Protein AF-A0AAD5RDS6-F1 (afdb_monomer)

Nearest PDB structures (foldseek):
  3h4g-assembly1_A  TM=9.383E-01  e=1.681E-05  Sus scrofa
  4hbk-assembly1_A  TM=9.635E-01  e=1.158E-04  Schistosoma japonicum
  1eko-assembly1_A  TM=9.275E-01  e=8.063E-05  Sus scrofa
  1ye4-assembly1_A  TM=9.048E-01  e=1.217E-03  Yamadazyma tenuis
  1k8c-assembly3_A  TM=8.621E-01  e=9.558E-04  Yamadazyma tenuis

InterP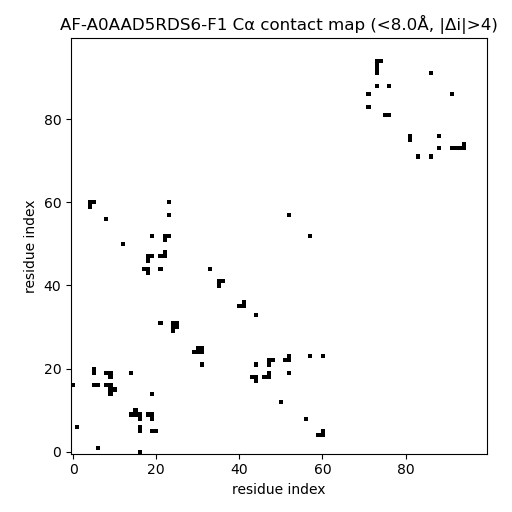ro domains:
  IPR020471 Aldo-keto reductase [PTHR43827] (2-67)
  IPR023210 NADP-dependent oxidoreductase domain [PF00248] (6-64)
  IPR036812 NAD(P)-dependent oxidoreductase domain superfamily [G3DSA:3.20.20.100] (1-87)
  IPR036812 NAD(P)-dependent oxidoreductase domain superfamily [SSF51430] (3-85)

Structure (mmCIF, N/CA/C/O backbone):
data_AF-A0AAD5RDS6-F1
#
_entry.id   AF-A0AAD5RDS6-F1
#
loop_
_atom_site.group_PDB
_atom_site.id
_atom_site.type_symbol
_atom_site.label_atom_id
_atom_site.label_alt_id
_atom_site.label_comp_id
_atom_site.label_asym_id
_atom_site.label_entity_id
_atom_site.label_seq_id
_atom_site.pdbx_PDB_ins_code
_atom_site.Cartn_x
_atom_site.Cartn_y
_atom_site.Cartn_z
_atom_site.occupancy
_atom_site.B_iso_or_equiv
_atom_site.auth_seq_id
_atom_site.auth_comp_id
_atom_site.auth_asym_id
_atom_site.auth_atom_id
_atom_site.pdbx_PDB_model_num
ATOM 1 N N . MET A 1 1 ? -0.279 10.786 0.660 1.00 55.66 1 MET A N 1
ATOM 2 C CA . MET A 1 1 ? -1.221 9.833 0.029 1.00 55.66 1 MET A CA 1
ATOM 3 C C . MET A 1 1 ? -2.543 10.537 -0.231 1.00 55.66 1 MET A C 1
ATOM 5 O O . MET A 1 1 ? -3.196 10.972 0.713 1.00 55.66 1 MET A O 1
ATOM 9 N N . THR A 1 2 ? -2.878 10.744 -1.502 1.00 75.06 2 THR A N 1
ATOM 10 C CA . THR A 1 2 ? -4.001 11.584 -1.958 1.00 75.06 2 THR A CA 1
ATOM 11 C C . THR A 1 2 ? -5.215 10.791 -2.437 1.00 75.06 2 THR A C 1
ATOM 13 O O . THR A 1 2 ? -6.251 11.409 -2.642 1.00 75.06 2 THR A O 1
ATOM 16 N N . GLU A 1 3 ? -5.127 9.461 -2.542 1.00 90.12 3 GLU A N 1
ATOM 17 C CA . GLU A 1 3 ? -6.227 8.622 -3.036 1.00 90.12 3 GLU A CA 1
ATOM 18 C C . GLU A 1 3 ? -7.473 8.702 -2.128 1.00 90.12 3 GLU A C 1
ATOM 20 O O . GLU A 1 3 ? -7.411 8.273 -0.966 1.00 90.12 3 GLU A O 1
ATOM 25 N N . PRO A 1 4 ? -8.609 9.247 -2.618 1.00 94.06 4 PRO A N 1
ATOM 26 C CA . PRO A 1 4 ? -9.797 9.489 -1.795 1.00 94.06 4 PRO A CA 1
ATOM 27 C C . PRO A 1 4 ? -10.368 8.218 -1.168 1.00 94.06 4 PRO A C 1
ATOM 29 O O . PRO A 1 4 ? -10.812 8.234 -0.020 1.00 94.06 4 PRO A O 1
ATOM 32 N N . ILE A 1 5 ? -10.314 7.105 -1.901 1.00 95.31 5 ILE A N 1
ATOM 33 C CA . ILE A 1 5 ? -10.870 5.823 -1.465 1.00 95.31 5 ILE A CA 1
ATOM 34 C C . ILE A 1 5 ? -10.119 5.255 -0.258 1.00 95.31 5 ILE A C 1
ATOM 36 O O . ILE A 1 5 ? -10.734 4.818 0.711 1.00 95.31 5 ILE A O 1
ATOM 40 N N . VAL A 1 6 ? -8.789 5.392 -0.248 1.00 96.62 6 VAL A N 1
ATOM 41 C CA . VAL A 1 6 ? -7.937 4.978 0.873 1.00 96.62 6 VAL A CA 1
ATOM 42 C C . VAL A 1 6 ? -8.262 5.809 2.113 1.00 96.62 6 VAL A C 1
ATOM 44 O O . VAL A 1 6 ? -8.399 5.259 3.202 1.00 96.62 6 VAL A O 1
ATOM 47 N N . LYS A 1 7 ? -8.444 7.129 1.960 1.00 96.38 7 LYS A N 1
ATOM 48 C CA . LYS A 1 7 ? -8.812 8.022 3.073 1.00 96.38 7 LYS A CA 1
ATOM 49 C C . LYS A 1 7 ? -10.197 7.708 3.640 1.00 96.38 7 LYS A C 1
ATOM 51 O O . LYS A 1 7 ? -10.359 7.695 4.856 1.00 96.38 7 LYS A O 1
ATOM 56 N N . LYS A 1 8 ? -11.179 7.443 2.772 1.00 97.12 8 LYS A N 1
ATOM 57 C CA . LYS A 1 8 ? -12.547 7.061 3.160 1.00 97.12 8 LYS A CA 1
ATOM 58 C C . LYS A 1 8 ? -12.538 5.783 4.004 1.00 97.12 8 LYS A C 1
ATOM 60 O O . LYS A 1 8 ? -13.138 5.757 5.074 1.00 97.12 8 LYS A O 1
ATOM 65 N N . ILE A 1 9 ? -11.831 4.750 3.546 1.00 97.81 9 ILE A N 1
ATOM 66 C CA . ILE A 1 9 ? -11.710 3.473 4.265 1.00 97.81 9 ILE A CA 1
ATOM 67 C C . ILE A 1 9 ? -10.956 3.668 5.586 1.00 97.81 9 ILE A C 1
ATOM 69 O O . ILE A 1 9 ? -11.419 3.204 6.625 1.00 97.81 9 ILE A O 1
ATOM 73 N N . ALA A 1 10 ? -9.846 4.410 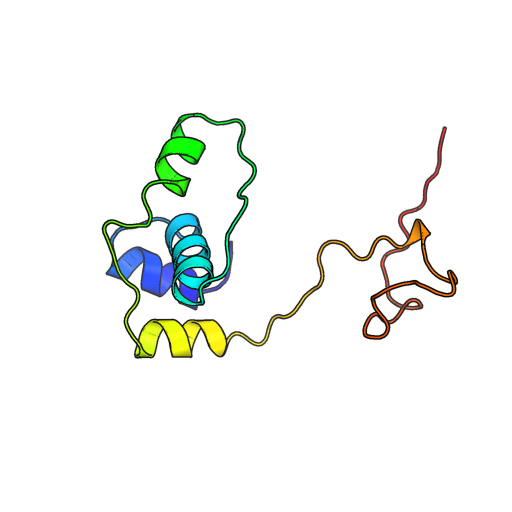5.571 1.00 97.69 10 ALA A N 1
ATOM 74 C CA . ALA A 1 10 ? -9.066 4.713 6.769 1.00 97.69 10 ALA A CA 1
ATOM 75 C C . ALA A 1 10 ? -9.926 5.378 7.859 1.00 97.69 10 ALA A C 1
ATOM 77 O O . ALA A 1 10 ? -9.930 4.931 9.003 1.00 97.69 10 ALA A O 1
ATOM 78 N N . ALA A 1 11 ? -10.727 6.383 7.486 1.00 97.50 11 ALA A N 1
ATOM 79 C CA . ALA A 1 11 ? -11.645 7.055 8.402 1.00 97.50 11 ALA A CA 1
ATOM 80 C C . ALA A 1 11 ? -12.735 6.114 8.944 1.00 97.50 11 ALA A C 1
ATOM 82 O O . ALA A 1 11 ? -13.010 6.131 10.141 1.00 97.50 11 ALA A O 1
ATOM 83 N N . LYS A 1 12 ? -13.323 5.263 8.089 1.00 97.62 12 LYS A N 1
ATOM 84 C CA . LYS A 1 12 ? -14.360 4.294 8.485 1.00 97.62 12 LYS A CA 1
ATOM 85 C C . LYS A 1 12 ? -13.863 3.306 9.546 1.00 97.62 12 LYS A C 1
ATOM 87 O O . LYS A 1 12 ? -14.608 2.979 10.464 1.00 97.62 12 LYS A O 1
ATOM 92 N N . HIS A 1 13 ? -12.622 2.843 9.417 1.00 97.25 13 HIS A N 1
ATOM 93 C CA . HIS A 1 13 ? -12.007 1.876 10.333 1.00 97.25 13 HIS A CA 1
ATOM 94 C C . HIS A 1 13 ? -11.214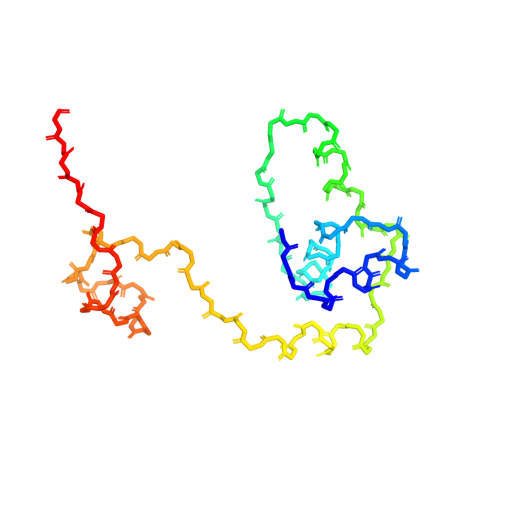 2.527 11.479 1.00 97.25 13 HIS A C 1
ATOM 96 O O . HIS A 1 13 ? -10.731 1.811 12.345 1.00 97.25 13 HIS A O 1
ATOM 102 N N . GLN A 1 14 ? -11.096 3.862 11.509 1.00 97.31 14 GLN A N 1
ATOM 103 C CA . GLN A 1 14 ? -10.289 4.618 12.484 1.00 97.31 14 GLN A CA 1
ATOM 104 C C . GLN A 1 14 ? -8.808 4.196 12.509 1.00 97.31 14 GLN A C 1
ATOM 106 O O . GLN A 1 14 ? -8.176 4.096 13.557 1.00 97.31 14 GLN A O 1
ATOM 111 N N . ILE A 1 15 ? -8.251 3.970 11.322 1.00 97.12 15 ILE A N 1
ATOM 112 C CA . ILE A 1 15 ? -6.861 3.556 11.087 1.00 97.12 15 ILE A CA 1
ATOM 113 C C . ILE A 1 15 ? -6.173 4.537 10.136 1.00 97.12 15 ILE A C 1
ATOM 115 O O . ILE A 1 15 ? -6.804 5.431 9.567 1.00 97.12 15 ILE A O 1
ATOM 119 N N . THR A 1 16 ? -4.869 4.380 9.920 1.00 97.56 16 THR A N 1
ATOM 120 C CA . THR A 1 16 ? -4.131 5.228 8.981 1.00 97.56 16 THR A CA 1
ATOM 121 C C . THR A 1 16 ? -4.258 4.738 7.532 1.00 97.56 16 THR A C 1
ATOM 123 O O . THR A 1 16 ? -4.453 3.547 7.272 1.00 97.56 16 THR A O 1
ATOM 126 N N . PRO A 1 17 ? -4.080 5.628 6.535 1.00 97.25 17 PRO A N 1
ATOM 127 C CA . PRO A 1 17 ? -3.993 5.225 5.130 1.00 97.25 17 PRO A CA 1
ATOM 128 C C . PRO A 1 17 ? -2.900 4.184 4.843 1.00 97.25 17 PRO A C 1
ATOM 130 O O . PRO A 1 17 ? -3.066 3.357 3.949 1.00 97.25 17 PRO A O 1
ATOM 133 N N . ALA A 1 18 ? -1.792 4.208 5.594 1.00 96.69 18 ALA A N 1
ATOM 134 C CA . ALA A 1 18 ? -0.718 3.229 5.443 1.00 96.69 18 ALA A CA 1
ATOM 135 C C . ALA A 1 18 ? -1.190 1.830 5.862 1.00 96.69 18 ALA A C 1
ATOM 137 O O . ALA A 1 18 ? -0.988 0.871 5.117 1.00 96.69 18 ALA A O 1
ATOM 138 N N . GLN A 1 19 ? -1.900 1.729 6.990 1.00 98.06 19 GLN A N 1
ATOM 139 C CA . GLN A 1 19 ? -2.485 0.471 7.452 1.00 98.06 19 GLN A CA 1
ATOM 140 C C . GLN A 1 19 ? -3.482 -0.100 6.437 1.00 98.06 19 GLN A C 1
ATOM 142 O O . GLN A 1 19 ? -3.432 -1.297 6.163 1.00 98.06 19 GLN A O 1
ATOM 147 N N . VAL A 1 20 ? -4.330 0.734 5.818 1.00 98.12 20 VAL A N 1
ATOM 148 C CA . VAL A 1 20 ? -5.260 0.293 4.756 1.00 98.12 20 VAL A CA 1
ATOM 149 C C . VAL A 1 20 ? -4.511 -0.369 3.598 1.00 98.12 20 VAL A C 1
ATOM 151 O O . VAL A 1 20 ? -4.863 -1.472 3.187 1.00 98.12 20 VAL A O 1
ATOM 154 N N . LEU A 1 21 ? -3.460 0.275 3.085 1.00 96.94 21 LEU A N 1
ATOM 155 C CA . LEU A 1 21 ? -2.708 -0.230 1.932 1.00 96.94 21 LEU A CA 1
ATOM 156 C C . LEU A 1 21 ? -1.912 -1.498 2.259 1.00 96.94 21 LEU A C 1
ATOM 158 O O . LEU A 1 21 ? -1.892 -2.437 1.467 1.00 96.94 21 LEU A O 1
ATOM 162 N N . LEU A 1 22 ? -1.295 -1.560 3.439 1.00 98.12 22 LEU A N 1
ATOM 163 C CA . LEU A 1 22 ? -0.600 -2.765 3.896 1.00 98.12 22 LEU A CA 1
ATOM 164 C C . LEU A 1 22 ? -1.575 -3.925 4.120 1.00 98.12 22 LEU A C 1
ATOM 166 O O . LEU A 1 22 ? -1.282 -5.074 3.774 1.00 98.12 22 LEU A O 1
ATOM 170 N N . ARG A 1 23 ? -2.767 -3.638 4.652 1.00 98.38 23 ARG A N 1
ATOM 171 C CA . ARG A 1 23 ? -3.801 -4.653 4.839 1.00 98.38 23 ARG A CA 1
ATOM 172 C C . ARG A 1 23 ? -4.359 -5.164 3.514 1.00 98.38 23 ARG A C 1
ATOM 174 O O . ARG A 1 23 ? -4.585 -6.363 3.389 1.00 98.38 23 ARG A O 1
ATOM 181 N N . HIS A 1 24 ? -4.524 -4.289 2.526 1.00 97.94 24 HIS A N 1
ATOM 182 C CA . HIS A 1 24 ? -4.944 -4.659 1.171 1.00 97.94 24 HIS A CA 1
ATOM 183 C C . HIS A 1 24 ? -3.979 -5.663 0.527 1.00 97.94 24 HIS A C 1
ATOM 185 O O . HIS A 1 24 ? -4.417 -6.730 0.100 1.00 97.94 24 HIS A O 1
ATOM 191 N N . LEU A 1 25 ? -2.668 -5.394 0.566 1.00 97.94 25 LEU A N 1
ATOM 192 C CA . LEU A 1 25 ? -1.650 -6.325 0.057 1.00 97.94 25 LEU A CA 1
ATOM 193 C C . LEU A 1 25 ? -1.686 -7.672 0.790 1.00 97.94 25 LEU A C 1
ATOM 195 O O . LEU A 1 25 ? -1.768 -8.727 0.162 1.00 97.94 25 LEU A O 1
ATOM 199 N N . THR A 1 26 ? -1.688 -7.646 2.123 1.00 98.19 26 THR A N 1
ATOM 200 C CA . THR A 1 26 ? -1.644 -8.882 2.921 1.00 98.19 26 THR A CA 1
ATOM 201 C C . THR A 1 26 ? -2.921 -9.716 2.806 1.00 98.19 26 THR A C 1
ATOM 203 O O . THR A 1 26 ? -2.843 -10.942 2.847 1.00 98.19 26 THR A O 1
ATOM 206 N N . GLN A 1 27 ? -4.092 -9.102 2.601 1.00 98.44 27 GLN A N 1
ATOM 207 C CA . GLN A 1 27 ? -5.337 -9.830 2.316 1.00 98.44 27 GLN A CA 1
ATOM 208 C C . GLN A 1 27 ? -5.361 -10.477 0.928 1.00 98.44 27 GLN A C 1
ATOM 210 O O . GLN A 1 27 ? -6.023 -11.499 0.768 1.00 98.44 27 GLN A O 1
ATOM 215 N N . HIS A 1 28 ? -4.614 -9.934 -0.037 1.00 97.94 28 HIS A N 1
ATOM 216 C CA . HIS A 1 28 ? -4.339 -10.585 -1.325 1.00 97.94 28 HIS A CA 1
ATOM 217 C C . HIS A 1 28 ? -3.275 -11.694 -1.22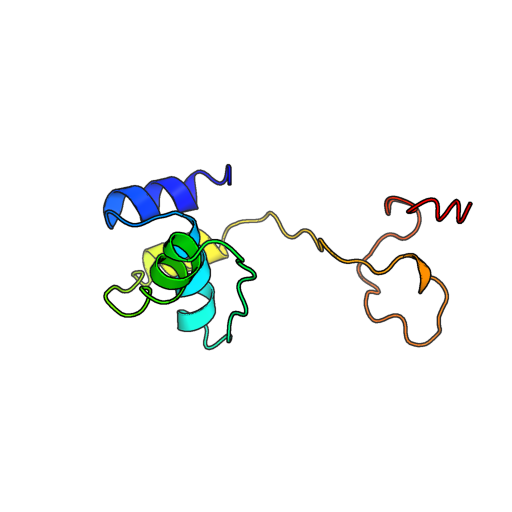5 1.00 97.94 28 HIS A C 1
ATOM 219 O O . HIS A 1 28 ? -2.909 -12.292 -2.232 1.00 97.94 28 HIS A O 1
ATOM 225 N N . GLY A 1 29 ? -2.754 -11.980 -0.026 1.00 97.75 29 GLY A N 1
ATOM 226 C CA . GLY A 1 29 ? -1.674 -12.950 0.178 1.00 97.75 29 GLY A CA 1
ATOM 227 C C . GLY A 1 29 ? -0.293 -12.430 -0.232 1.00 97.75 29 GLY A C 1
ATOM 228 O O . GLY A 1 29 ? 0.657 -13.206 -0.310 1.00 97.75 29 GLY A O 1
ATOM 229 N N . ILE A 1 30 ? -0.159 -11.123 -0.480 1.00 98.00 30 ILE A N 1
ATOM 230 C CA . ILE A 1 30 ? 1.099 -10.485 -0.871 1.00 98.00 30 ILE A CA 1
ATOM 231 C C . ILE A 1 30 ? 1.826 -10.014 0.389 1.00 98.00 30 ILE A C 1
ATOM 233 O O . ILE A 1 30 ? 1.304 -9.214 1.170 1.00 98.00 30 ILE A O 1
ATOM 237 N N . SER A 1 31 ? 3.061 -10.482 0.578 1.00 96.25 31 SER A N 1
ATOM 238 C CA . SER A 1 31 ? 3.922 -9.992 1.655 1.00 96.25 31 SER A CA 1
ATOM 239 C C . SER A 1 31 ? 4.390 -8.565 1.356 1.00 96.25 31 SER A C 1
ATOM 241 O O . SER A 1 31 ? 4.927 -8.293 0.281 1.00 96.25 31 SER A O 1
ATOM 243 N N . ALA A 1 32 ? 4.186 -7.648 2.303 1.00 95.75 32 ALA A N 1
ATOM 244 C CA . ALA A 1 32 ? 4.575 -6.247 2.178 1.00 95.75 32 ALA A CA 1
ATOM 245 C C . ALA A 1 32 ? 5.829 -5.948 3.015 1.00 95.75 32 ALA A C 1
ATOM 247 O O . ALA A 1 32 ? 5.931 -6.375 4.163 1.00 95.75 32 ALA A O 1
ATOM 248 N N . ILE A 1 33 ? 6.754 -5.160 2.459 1.00 95.56 33 ILE A N 1
ATOM 249 C CA . ILE A 1 33 ? 8.019 -4.759 3.103 1.00 95.56 33 ILE A CA 1
ATOM 250 C C . ILE A 1 33 ? 8.106 -3.228 3.267 1.00 95.56 33 ILE A C 1
ATOM 252 O O . ILE A 1 33 ? 8.880 -2.565 2.572 1.00 95.56 33 ILE A O 1
ATOM 256 N N . PRO A 1 34 ? 7.287 -2.612 4.143 1.00 95.12 34 PRO A N 1
ATOM 257 C CA . PRO A 1 34 ? 7.307 -1.166 4.326 1.00 95.12 34 PRO A CA 1
ATOM 258 C C . PRO A 1 34 ? 8.622 -0.701 4.960 1.00 95.12 34 PRO A C 1
ATOM 260 O O . PRO A 1 34 ? 8.973 -1.097 6.071 1.00 95.12 34 PRO A O 1
ATOM 263 N N . LYS A 1 35 ? 9.332 0.207 4.286 1.00 94.38 35 LYS A N 1
ATOM 264 C CA . LYS A 1 35 ? 10.507 0.876 4.856 1.00 94.38 35 LYS A CA 1
ATOM 265 C C . LYS A 1 35 ? 10.072 1.940 5.870 1.00 94.38 35 LYS A C 1
ATOM 267 O O . LYS A 1 35 ? 9.331 2.855 5.520 1.00 94.38 35 LYS A O 1
ATOM 272 N N . SER A 1 36 ? 10.624 1.898 7.081 1.00 96.12 36 SER A N 1
ATOM 273 C CA . SER A 1 36 ? 10.554 2.999 8.049 1.00 96.12 36 SER A CA 1
ATOM 274 C C . SER A 1 36 ? 11.801 3.035 8.934 1.00 96.12 36 SER A C 1
ATOM 276 O O . SER A 1 36 ? 12.357 1.990 9.250 1.00 96.12 36 SER A O 1
ATOM 278 N N . ILE A 1 37 ? 12.213 4.236 9.350 1.00 96.62 37 ILE A N 1
ATOM 279 C CA . ILE A 1 37 ? 13.190 4.454 10.436 1.00 96.62 37 ILE A CA 1
ATOM 280 C C . ILE A 1 37 ? 12.534 5.019 11.707 1.00 96.62 37 ILE A C 1
ATOM 282 O O . ILE A 1 37 ? 13.171 5.092 12.749 1.00 96.62 37 ILE A O 1
ATOM 286 N N . SER A 1 38 ? 11.271 5.450 11.618 1.00 98.00 38 SER A N 1
ATOM 287 C CA . SER A 1 38 ? 10.509 5.966 12.756 1.00 98.00 38 SER A CA 1
ATOM 288 C C . SER A 1 38 ? 9.936 4.784 13.545 1.00 98.00 38 SER A C 1
ATOM 290 O O . SER A 1 38 ? 9.188 4.001 12.946 1.00 98.00 38 SER A O 1
ATOM 292 N N . PRO A 1 39 ? 10.242 4.658 14.852 1.00 97.62 39 PRO A N 1
ATOM 293 C CA . PRO A 1 39 ? 9.708 3.587 15.693 1.00 97.62 39 PRO A CA 1
ATOM 294 C C . PRO A 1 39 ? 8.177 3.539 15.685 1.00 97.62 39 PRO A C 1
ATOM 296 O O . PRO A 1 39 ? 7.602 2.483 15.436 1.00 97.62 39 PRO A O 1
ATOM 299 N N . ASP A 1 40 ? 7.520 4.692 15.831 1.00 97.75 40 ASP A N 1
ATOM 300 C CA . ASP A 1 40 ? 6.055 4.787 15.827 1.00 97.75 40 ASP A CA 1
ATOM 301 C C . ASP A 1 40 ? 5.456 4.267 14.518 1.00 97.75 40 ASP A C 1
ATOM 303 O O . ASP A 1 40 ? 4.481 3.523 14.524 1.00 97.75 40 ASP A O 1
ATOM 307 N N . ARG A 1 41 ? 6.086 4.584 13.380 1.00 96.94 41 ARG A N 1
ATOM 308 C CA . ARG A 1 41 ? 5.655 4.076 12.070 1.00 96.94 41 ARG A CA 1
ATOM 309 C C . ARG A 1 41 ? 5.918 2.584 11.900 1.00 96.94 41 ARG A C 1
ATOM 311 O O . ARG A 1 41 ? 5.145 1.925 11.218 1.00 96.94 41 ARG A O 1
ATOM 318 N N . VAL A 1 42 ? 6.985 2.038 12.487 1.00 97.56 42 VAL A N 1
ATOM 319 C CA . VAL A 1 42 ? 7.223 0.583 12.482 1.00 97.56 42 VAL A CA 1
ATOM 320 C C . VAL A 1 42 ? 6.103 -0.130 13.242 1.00 97.56 42 VAL A C 1
ATOM 322 O O . VAL A 1 42 ? 5.539 -1.094 12.725 1.00 97.56 42 VAL A O 1
ATOM 325 N N . ILE A 1 43 ? 5.732 0.386 14.417 1.00 97.44 43 ILE A N 1
ATOM 326 C CA . ILE A 1 43 ? 4.631 -0.143 15.234 1.00 97.44 43 ILE A CA 1
ATOM 327 C C . ILE A 1 43 ? 3.286 0.004 14.501 1.00 97.44 43 ILE A C 1
ATOM 329 O O . ILE A 1 43 ? 2.510 -0.948 14.425 1.00 97.44 43 ILE A O 1
ATOM 333 N N . GLU A 1 44 ? 3.019 1.167 13.907 1.00 97.19 44 GLU A N 1
ATOM 334 C CA . GLU A 1 44 ? 1.809 1.415 13.113 1.00 97.19 44 GLU A CA 1
ATOM 335 C C . GLU A 1 44 ? 1.699 0.435 11.932 1.00 97.19 44 GLU A C 1
ATOM 337 O O . GLU A 1 44 ? 0.654 -0.186 11.737 1.00 97.19 44 GLU A O 1
ATOM 342 N N . ASN A 1 45 ? 2.787 0.245 11.177 1.00 97.31 45 ASN A N 1
ATOM 343 C CA . ASN A 1 45 ? 2.814 -0.601 9.983 1.00 97.31 45 ASN A CA 1
ATOM 344 C C . ASN A 1 45 ? 2.617 -2.093 10.289 1.00 97.31 45 ASN A C 1
ATOM 346 O O . ASN A 1 45 ? 2.056 -2.803 9.457 1.00 97.31 45 ASN A O 1
ATOM 350 N N . ILE A 1 46 ? 3.078 -2.586 11.446 1.00 96.44 46 ILE A N 1
ATOM 351 C CA . ILE A 1 46 ? 2.871 -3.991 11.836 1.00 96.44 46 ILE A CA 1
ATOM 352 C C . ILE A 1 46 ? 1.486 -4.224 12.453 1.00 96.44 46 ILE A C 1
ATOM 354 O O . ILE A 1 46 ? 0.946 -5.331 12.386 1.00 96.44 46 ILE A O 1
ATOM 358 N N . SER A 1 47 ? 0.864 -3.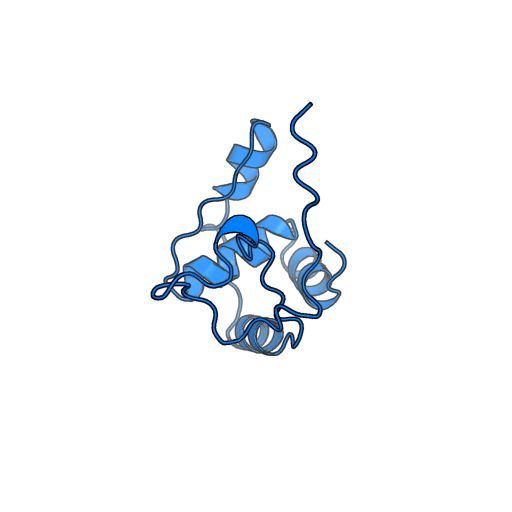177 13.002 1.00 97.19 47 SER A N 1
ATOM 359 C CA . SER A 1 47 ? -0.486 -3.226 13.564 1.00 97.19 47 SER A CA 1
ATOM 360 C C . SER A 1 47 ? -1.552 -3.199 12.461 1.00 97.19 47 SER A C 1
ATOM 362 O O . SER A 1 47 ? -2.330 -2.260 12.342 1.00 97.19 47 SER A O 1
ATOM 364 N N . ILE A 1 48 ? -1.591 -4.231 11.618 1.00 98.06 48 ILE A N 1
ATOM 365 C CA . ILE A 1 48 ? -2.537 -4.339 10.488 1.00 98.06 48 ILE A CA 1
ATOM 366 C C . ILE A 1 48 ? -3.429 -5.582 10.551 1.00 98.06 48 ILE A C 1
ATOM 368 O O . ILE A 1 48 ? -4.349 -5.73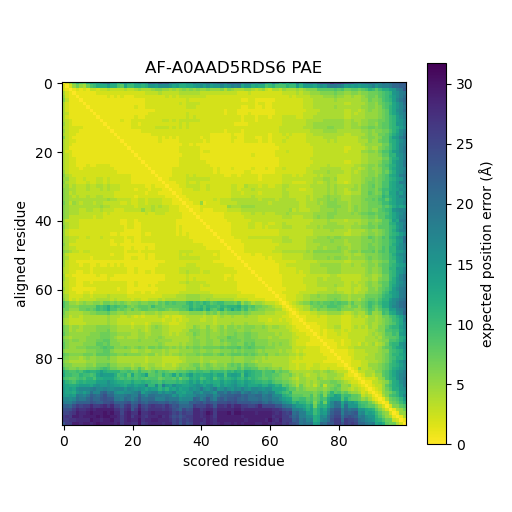5 9.754 1.00 98.06 48 ILE A O 1
ATOM 372 N N . PHE A 1 49 ? -3.184 -6.477 11.508 1.00 97.12 49 PHE A N 1
ATOM 373 C CA . PHE A 1 49 ? -3.8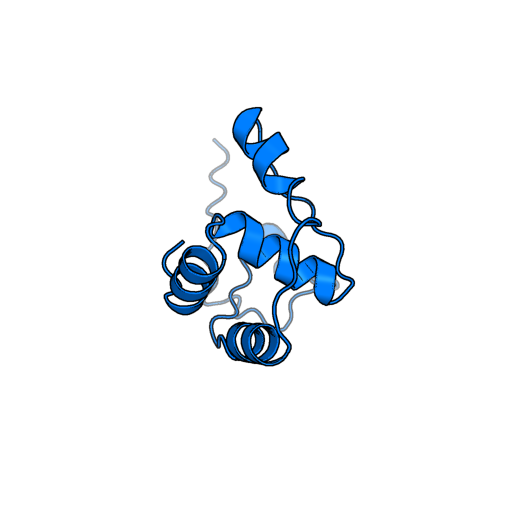95 -7.755 11.615 1.00 97.12 49 PHE A CA 1
ATOM 374 C C . PHE A 1 49 ? -5.109 -7.716 12.551 1.00 97.12 49 PHE A C 1
ATOM 376 O O . PHE A 1 49 ? -5.882 -8.669 12.576 1.00 97.12 49 PHE A O 1
ATOM 383 N N . HIS A 1 50 ? -5.304 -6.614 13.280 1.00 96.44 50 HIS A N 1
ATOM 384 C CA . HIS A 1 50 ? -6.430 -6.423 14.200 1.00 96.44 50 HIS A CA 1
ATOM 385 C C . HIS A 1 50 ? -7.736 -5.996 13.498 1.00 96.44 50 HIS A C 1
ATOM 387 O O . HIS A 1 50 ? -8.776 -5.920 14.144 1.00 96.44 50 HIS A O 1
ATOM 393 N N . PHE A 1 51 ? -7.702 -5.726 12.187 1.00 97.06 51 PHE A N 1
ATOM 394 C CA . PHE A 1 51 ? -8.878 -5.392 11.379 1.00 97.06 51 PHE A CA 1
ATOM 395 C C . PHE A 1 51 ? -8.876 -6.146 10.042 1.00 97.06 51 PHE A C 1
ATOM 397 O O . PHE A 1 51 ? -7.904 -6.813 9.665 1.00 97.06 51 PHE A O 1
ATOM 404 N N . LYS A 1 52 ? -9.986 -6.063 9.306 1.00 98.00 52 LYS A N 1
ATOM 405 C CA . LYS A 1 52 ? -10.136 -6.666 7.978 1.00 98.00 52 LYS A CA 1
ATOM 406 C C . LYS A 1 52 ? -10.917 -5.727 7.064 1.00 98.00 52 LYS A C 1
ATOM 408 O O . LYS A 1 52 ? -11.950 -5.201 7.465 1.00 98.00 52 LYS A O 1
ATOM 413 N N . LEU A 1 53 ? -10.432 -5.562 5.840 1.00 98.44 53 LEU A N 1
ATOM 414 C CA . LEU A 1 53 ? -11.158 -4.898 4.764 1.00 98.44 53 LEU A CA 1
ATOM 415 C C . LEU A 1 53 ? -12.280 -5.813 4.272 1.00 98.44 53 LEU A C 1
ATOM 417 O O . LEU A 1 53 ? -12.055 -7.012 4.050 1.00 98.44 53 LEU A O 1
ATOM 421 N N . SER A 1 54 ? -13.479 -5.259 4.111 1.00 98.44 54 SER A N 1
ATOM 422 C CA . SER A 1 54 ? -14.624 -6.002 3.580 1.00 98.44 54 SER A CA 1
ATOM 423 C C . SER A 1 54 ? -14.402 -6.393 2.108 1.00 98.44 54 SER A C 1
ATOM 425 O O . SER A 1 54 ? -13.571 -5.787 1.429 1.00 98.44 54 SER A O 1
ATOM 427 N N . PRO A 1 55 ? -15.143 -7.381 1.572 1.00 98.44 55 PRO A N 1
ATOM 428 C CA . PRO A 1 55 ? -15.069 -7.719 0.149 1.00 98.44 55 PRO A CA 1
ATOM 429 C C . PRO A 1 55 ? -15.331 -6.518 -0.771 1.00 98.44 55 PRO A C 1
ATOM 431 O O . PRO A 1 55 ? -14.642 -6.352 -1.775 1.00 98.44 55 PRO A O 1
ATOM 434 N N . ASP A 1 56 ? -16.272 -5.648 -0.396 1.00 98.31 56 ASP A N 1
ATOM 435 C CA . ASP A 1 56 ? -16.578 -4.432 -1.154 1.00 98.31 56 ASP A CA 1
ATOM 436 C C . ASP A 1 56 ? -15.436 -3.415 -1.096 1.00 98.31 56 ASP A C 1
ATOM 438 O O . ASP A 1 56 ? -15.096 -2.827 -2.116 1.00 98.31 56 ASP A O 1
ATOM 442 N N . GLU A 1 57 ? -14.794 -3.246 0.064 1.00 98.38 57 GLU A N 1
ATOM 443 C CA . GLU A 1 57 ? -13.634 -2.358 0.225 1.00 98.38 57 GLU A CA 1
ATOM 444 C C . GLU A 1 57 ? -12.423 -2.857 -0.565 1.00 98.38 57 GLU A C 1
ATOM 446 O O . GLU A 1 57 ? -11.726 -2.061 -1.194 1.00 98.38 57 GLU A O 1
ATOM 451 N N . MET A 1 58 ? -12.195 -4.174 -0.573 1.00 98.31 58 MET A N 1
ATOM 452 C CA . MET A 1 58 ? -11.173 -4.801 -1.412 1.00 98.31 58 MET A CA 1
ATOM 453 C C . MET A 1 58 ? -11.451 -4.521 -2.893 1.00 98.31 58 MET A C 1
ATOM 455 O O . MET A 1 58 ? -10.570 -4.030 -3.593 1.00 98.31 58 MET A O 1
ATOM 459 N N . LYS A 1 59 ? -12.693 -4.729 -3.348 1.00 97.94 59 LYS A N 1
ATOM 460 C CA . LYS A 1 59 ? -13.111 -4.458 -4.732 1.00 97.94 59 LYS A CA 1
ATOM 461 C C . LYS A 1 59 ? -12.995 -2.975 -5.103 1.00 97.94 59 LYS A C 1
ATOM 463 O O . LYS A 1 59 ? -12.569 -2.644 -6.209 1.00 97.94 59 LYS A O 1
ATOM 468 N N . GLU A 1 60 ? -13.360 -2.084 -4.184 1.00 96.62 60 GLU A N 1
ATOM 469 C CA . GLU A 1 60 ? -13.190 -0.634 -4.298 1.00 96.62 60 GLU A CA 1
ATOM 470 C C . GLU A 1 60 ? -11.706 -0.285 -4.527 1.00 96.62 60 GLU A C 1
ATOM 472 O O . GLU A 1 60 ? -11.378 0.387 -5.508 1.00 96.62 60 GLU A O 1
ATOM 477 N N . LEU A 1 61 ? -10.796 -0.797 -3.694 1.00 96.19 61 LEU A N 1
ATOM 478 C CA . LEU A 1 61 ? -9.349 -0.576 -3.826 1.00 96.19 61 LEU A CA 1
ATOM 479 C C . LEU A 1 61 ? -8.764 -1.184 -5.109 1.00 96.19 61 LEU A C 1
ATOM 481 O O . LEU A 1 61 ? -7.925 -0.559 -5.763 1.00 96.19 61 LEU A O 1
ATOM 485 N N . ASP A 1 62 ? -9.232 -2.363 -5.512 1.00 95.44 62 ASP A N 1
ATOM 486 C CA . ASP A 1 62 ? -8.792 -3.029 -6.741 1.00 95.44 62 ASP A CA 1
ATOM 487 C C . ASP A 1 62 ? -9.166 -2.220 -7.997 1.00 95.44 62 ASP A C 1
ATOM 489 O O . ASP A 1 62 ? -8.430 -2.239 -8.987 1.00 95.44 62 ASP A O 1
ATOM 493 N N . SER A 1 63 ? -10.259 -1.447 -7.940 1.00 94.50 63 SER A N 1
ATOM 494 C CA . SER A 1 63 ? -10.747 -0.611 -9.047 1.00 94.50 63 SER A CA 1
ATOM 495 C C . SER A 1 63 ? -9.922 0.658 -9.311 1.00 94.50 63 SER A C 1
ATOM 497 O O . SER A 1 63 ? -10.130 1.327 -10.330 1.00 94.50 63 SER A O 1
ATOM 499 N N . VAL A 1 64 ? -8.974 1.000 -8.427 1.00 91.81 64 VAL A N 1
ATOM 500 C CA . VAL A 1 64 ? -8.097 2.167 -8.595 1.00 91.81 64 VAL A CA 1
ATOM 501 C C . VAL A 1 64 ? -7.250 1.995 -9.859 1.00 91.81 64 VAL A C 1
ATOM 503 O O . VAL A 1 64 ? -6.388 1.120 -9.941 1.00 91.81 64 VAL A O 1
ATOM 506 N N . LYS A 1 65 ? -7.498 2.859 -10.853 1.00 86.31 65 LYS A N 1
ATOM 507 C CA . LYS A 1 65 ? -6.864 2.800 -12.182 1.00 86.31 65 LYS A CA 1
ATOM 508 C C . LYS A 1 65 ? -5.406 3.244 -12.190 1.00 86.31 65 LYS A C 1
ATOM 510 O O . LYS A 1 65 ? -4.678 2.894 -13.114 1.00 86.31 65 LYS A O 1
ATOM 515 N N . THR A 1 66 ? -4.978 4.018 -11.196 1.00 82.56 66 THR A N 1
ATOM 516 C CA . THR A 1 66 ? -3.597 4.492 -11.106 1.00 82.56 66 THR A CA 1
ATOM 517 C C . THR A 1 66 ? -2.659 3.296 -10.945 1.00 82.56 66 THR A C 1
ATOM 519 O O . THR A 1 66 ? -2.591 2.668 -9.886 1.00 82.56 66 THR A O 1
ATOM 522 N N . ARG A 1 67 ? -1.928 2.971 -12.013 1.00 82.31 67 ARG A N 1
ATOM 523 C CA . ARG A 1 67 ? -0.900 1.928 -12.049 1.00 82.31 67 ARG A CA 1
ATOM 524 C C . ARG A 1 67 ? 0.380 2.564 -12.567 1.00 82.31 67 ARG A C 1
ATOM 526 O O . ARG A 1 67 ? 0.569 2.707 -13.766 1.00 82.31 67 ARG A O 1
ATOM 533 N N . ILE A 1 68 ? 1.220 3.012 -11.639 1.00 83.19 68 ILE A N 1
ATOM 534 C CA . ILE A 1 68 ? 2.501 3.646 -11.952 1.00 83.19 68 ILE A CA 1
ATOM 535 C C . ILE A 1 68 ? 3.605 2.789 -11.350 1.00 83.19 68 ILE A C 1
ATOM 537 O O . ILE A 1 68 ? 3.597 2.500 -10.151 1.00 83.19 68 ILE A O 1
ATOM 541 N N . ARG A 1 69 ? 4.576 2.407 -12.179 1.00 87.00 69 ARG A N 1
ATOM 542 C CA . ARG A 1 69 ? 5.817 1.795 -11.716 1.00 87.00 69 ARG A CA 1
ATOM 543 C C . ARG A 1 69 ? 6.725 2.894 -11.168 1.00 87.00 69 ARG A C 1
ATOM 545 O O . ARG A 1 69 ? 7.201 3.734 -11.919 1.00 87.00 69 ARG A O 1
ATOM 552 N N . LEU A 1 70 ? 6.958 2.893 -9.855 1.00 86.62 70 LEU A N 1
ATOM 553 C CA . LEU A 1 70 ? 7.816 3.897 -9.208 1.00 86.62 70 LEU A CA 1
ATOM 554 C C . LEU A 1 70 ? 9.311 3.663 -9.469 1.00 86.62 70 LEU A C 1
ATOM 556 O O . LEU A 1 70 ? 10.080 4.616 -9.510 1.00 86.62 70 LEU A O 1
ATOM 560 N N . PHE A 1 71 ? 9.716 2.405 -9.651 1.00 87.25 71 PHE A N 1
ATOM 561 C CA . PHE A 1 71 ? 11.101 2.015 -9.911 1.00 87.25 71 PHE A CA 1
ATOM 562 C C . PHE A 1 71 ? 11.185 1.338 -11.276 1.00 87.25 71 PHE A C 1
ATOM 564 O O . PHE A 1 71 ? 10.814 0.175 -11.417 1.00 87.25 71 PHE A O 1
ATOM 571 N N . VAL A 1 72 ? 11.624 2.092 -12.284 1.00 87.50 72 VAL A N 1
ATOM 572 C CA . VAL A 1 72 ? 11.799 1.601 -13.662 1.00 87.50 72 VAL A CA 1
ATOM 573 C C . VAL A 1 72 ? 13.228 1.141 -13.951 1.00 87.50 72 VAL A C 1
ATOM 575 O O . VAL A 1 72 ? 13.425 0.445 -14.935 1.00 87.50 72 VAL A O 1
ATOM 578 N N . PHE A 1 73 ? 14.196 1.495 -13.091 1.00 87.81 73 PHE A N 1
ATOM 579 C CA . PHE A 1 73 ? 15.623 1.179 -13.258 1.00 87.81 73 PHE A CA 1
ATOM 580 C C . PHE A 1 73 ? 16.127 1.524 -14.671 1.00 87.81 73 PHE A C 1
ATOM 582 O O . PHE A 1 73 ? 16.645 0.680 -15.395 1.00 87.81 73 PHE A O 1
ATOM 589 N N . ASP A 1 74 ? 15.942 2.782 -15.065 1.00 86.00 74 ASP A N 1
ATOM 590 C CA . ASP A 1 74 ? 16.220 3.310 -16.407 1.00 86.00 74 ASP A CA 1
ATOM 591 C C . ASP A 1 74 ? 17.673 3.149 -16.874 1.00 86.00 74 ASP A C 1
ATOM 593 O O . ASP A 1 74 ? 17.921 3.007 -18.069 1.00 86.00 74 ASP A O 1
ATOM 597 N N . PHE A 1 75 ? 18.638 3.074 -15.954 1.00 86.75 75 PHE A N 1
ATOM 598 C CA . PHE A 1 75 ? 20.024 2.717 -16.280 1.00 86.75 75 PHE A CA 1
ATOM 599 C C . PHE A 1 75 ? 20.164 1.345 -16.966 1.00 86.75 75 PHE A C 1
ATOM 601 O O . PHE A 1 75 ? 21.194 1.078 -17.580 1.00 86.75 75 PHE A O 1
ATOM 608 N N . ALA A 1 76 ? 19.166 0.463 -16.845 1.00 88.75 76 ALA A N 1
ATOM 609 C CA . ALA A 1 76 ? 19.145 -0.861 -17.462 1.00 88.75 76 ALA A CA 1
ATOM 610 C C . ALA A 1 76 ? 18.400 -0.895 -18.811 1.00 88.75 76 ALA A C 1
ATOM 612 O O . ALA A 1 76 ? 18.245 -1.969 -19.398 1.00 88.75 76 ALA A O 1
ATOM 613 N N . PHE A 1 77 ? 17.931 0.249 -19.319 1.00 88.31 77 PHE A N 1
ATOM 614 C CA . PHE A 1 77 ? 17.298 0.323 -20.635 1.00 88.31 77 PHE A CA 1
ATOM 615 C C . PHE A 1 77 ? 18.242 -0.164 -21.744 1.00 88.31 77 PHE A C 1
ATOM 617 O O . PHE A 1 77 ? 19.439 0.118 -21.744 1.00 88.31 77 PHE A O 1
ATOM 624 N N . GLY A 1 78 ? 17.689 -0.925 -22.692 1.00 86.56 78 GLY A N 1
ATOM 625 C CA . GLY A 1 78 ? 18.438 -1.576 -23.774 1.00 86.56 78 GLY A CA 1
ATOM 626 C C . GLY A 1 78 ? 19.090 -2.915 -23.405 1.00 86.56 78 GLY A C 1
ATOM 627 O O . GLY A 1 78 ? 19.608 -3.595 -24.289 1.00 86.56 78 GLY A O 1
ATOM 628 N N . HIS A 1 79 ? 19.055 -3.335 -22.135 1.00 90.75 79 HIS A N 1
ATOM 629 C CA . HIS A 1 79 ? 19.545 -4.655 -21.741 1.00 90.75 79 HIS A CA 1
ATOM 630 C C . HIS A 1 79 ? 18.603 -5.767 -22.252 1.00 90.75 79 HIS A C 1
ATOM 632 O O . HIS A 1 79 ? 17.389 -5.637 -22.093 1.00 90.75 79 HIS A O 1
ATOM 638 N N . PRO A 1 80 ? 19.114 -6.895 -22.793 1.00 92.56 80 PRO A N 1
ATOM 639 C CA . PRO A 1 80 ? 18.278 -7.966 -23.359 1.00 92.56 80 PRO A CA 1
ATOM 640 C C . PRO A 1 80 ? 17.344 -8.643 -22.344 1.00 92.56 80 PRO A C 1
ATOM 642 O O . PRO A 1 80 ? 16.392 -9.306 -22.735 1.00 92.56 80 PRO A O 1
ATOM 645 N N . TYR A 1 81 ? 17.617 -8.474 -21.048 1.00 92.19 81 TYR A N 1
ATOM 646 C CA . TYR A 1 81 ? 16.797 -8.992 -19.948 1.00 92.19 81 TYR A CA 1
ATOM 647 C C . TYR A 1 81 ? 16.135 -7.881 -19.127 1.00 92.19 81 TYR A C 1
ATOM 649 O O . TYR A 1 81 ? 15.871 -8.064 -17.938 1.00 92.19 81 TYR A O 1
ATOM 657 N N . PHE A 1 82 ? 15.944 -6.696 -19.710 1.00 91.50 82 PHE A N 1
ATOM 658 C CA . PHE A 1 82 ? 15.196 -5.643 -19.038 1.00 91.50 82 PHE A CA 1
ATOM 659 C C . PHE A 1 82 ? 13.747 -6.118 -18.793 1.00 91.50 82 PHE A C 1
ATOM 661 O O . PHE A 1 82 ? 13.083 -6.522 -19.739 1.00 91.50 82 PHE A O 1
ATOM 668 N N . PRO A 1 83 ? 13.242 -6.120 -17.545 1.00 90.88 83 PRO A N 1
ATOM 669 C CA . PRO A 1 83 ? 12.027 -6.864 -17.199 1.00 90.88 83 PRO A CA 1
ATOM 670 C C . PRO A 1 83 ? 10.715 -6.081 -17.392 1.00 90.88 83 PRO A C 1
ATOM 672 O O . PRO A 1 83 ? 9.674 -6.515 -16.890 1.00 90.88 83 PRO A O 1
ATOM 675 N N . HIS A 1 84 ? 10.747 -4.890 -17.997 1.00 88.88 84 HIS A N 1
ATOM 676 C CA . HIS A 1 84 ? 9.601 -3.970 -18.040 1.00 88.88 84 HIS A CA 1
ATOM 677 C C . HIS A 1 84 ? 9.290 -3.494 -19.461 1.00 88.88 84 HIS A C 1
ATOM 679 O O . HIS A 1 84 ? 9.442 -2.318 -19.789 1.00 88.88 84 HIS A O 1
ATOM 685 N N . ASP A 1 85 ? 8.820 -4.416 -20.296 1.00 82.62 85 ASP A N 1
ATOM 686 C CA . ASP A 1 85 ? 8.407 -4.133 -21.678 1.00 82.62 85 ASP A CA 1
ATOM 687 C C . ASP A 1 85 ? 7.199 -3.177 -21.761 1.00 82.62 85 ASP A C 1
ATOM 689 O O . ASP A 1 85 ? 6.935 -2.583 -22.803 1.00 82.62 85 ASP A O 1
ATOM 693 N N . ASP A 1 86 ? 6.471 -3.008 -20.651 1.00 82.88 86 ASP A N 1
ATOM 694 C CA . ASP A 1 86 ? 5.340 -2.090 -20.487 1.00 82.88 86 ASP A CA 1
ATOM 695 C C . ASP A 1 86 ? 5.753 -0.616 -20.346 1.00 82.88 86 ASP A C 1
ATOM 697 O O . ASP A 1 86 ? 4.909 0.278 -20.439 1.00 82.88 86 ASP A O 1
ATOM 701 N N . VAL A 1 87 ? 7.034 -0.344 -20.093 1.00 82.38 87 VAL A N 1
ATOM 702 C CA . VAL A 1 87 ? 7.538 1.014 -19.880 1.00 82.38 87 VAL A CA 1
ATOM 703 C C . VAL A 1 87 ? 7.899 1.653 -21.217 1.00 82.38 87 VAL A C 1
ATOM 705 O O . VAL A 1 87 ? 8.813 1.205 -21.907 1.00 82.38 87 VAL A O 1
ATOM 708 N N . ASP A 1 88 ? 7.245 2.771 -21.542 1.00 80.88 88 ASP A N 1
ATOM 709 C CA . ASP A 1 88 ? 7.688 3.634 -22.637 1.00 80.88 88 ASP A CA 1
ATOM 710 C C . ASP A 1 88 ? 9.009 4.325 -22.256 1.00 80.88 88 ASP A C 1
ATOM 712 O O . ASP A 1 88 ? 9.045 5.338 -21.551 1.00 80.88 88 ASP A O 1
ATOM 716 N N . GLN A 1 89 ? 10.118 3.761 -22.736 1.00 78.06 89 GLN A N 1
ATOM 717 C CA . GLN A 1 89 ? 11.473 4.252 -22.474 1.00 78.06 89 GLN A CA 1
ATOM 718 C C . GLN A 1 89 ? 11.729 5.650 -23.064 1.00 78.06 89 GLN A C 1
ATOM 720 O O . GLN A 1 89 ? 12.637 6.345 -22.606 1.00 78.06 89 GLN A O 1
ATOM 725 N N . ALA A 1 90 ? 10.943 6.091 -24.056 1.00 7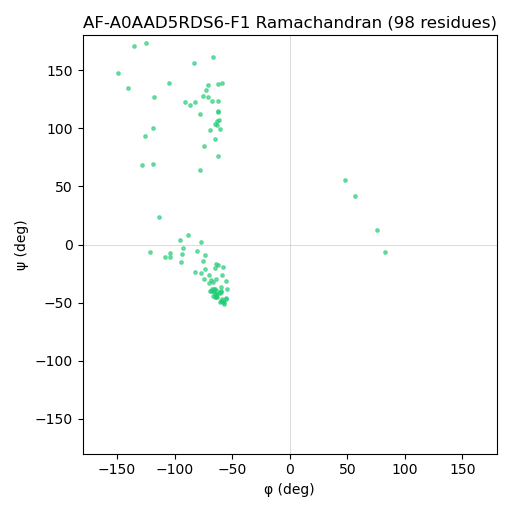3.50 90 ALA A N 1
ATOM 726 C CA . ALA A 1 90 ? 11.051 7.436 -24.618 1.00 73.50 90 ALA A CA 1
ATOM 727 C C . ALA A 1 90 ? 10.414 8.498 -23.707 1.00 73.50 90 ALA A C 1
ATOM 729 O O . ALA A 1 90 ? 10.810 9.663 -23.762 1.00 73.50 90 ALA A O 1
ATOM 730 N N . GLN A 1 91 ? 9.462 8.095 -22.860 1.00 68.69 91 GLN A N 1
ATOM 731 C CA . GLN A 1 91 ? 8.751 8.967 -21.918 1.00 68.69 91 GLN A CA 1
ATOM 732 C C . GLN A 1 91 ? 9.223 8.813 -20.467 1.00 68.69 91 GLN A C 1
ATOM 734 O O . GLN A 1 91 ? 8.855 9.617 -19.607 1.00 68.69 91 GLN A O 1
ATOM 739 N N . ALA A 1 92 ? 10.034 7.796 -20.174 1.00 67.94 92 ALA A N 1
ATOM 740 C CA . ALA A 1 92 ? 10.584 7.585 -18.847 1.00 67.94 92 ALA A CA 1
ATOM 741 C C . ALA A 1 92 ? 11.484 8.767 -18.429 1.00 67.94 92 ALA A C 1
ATOM 743 O O . ALA A 1 92 ? 12.283 9.256 -19.237 1.00 67.94 92 ALA A O 1
ATOM 744 N N . PRO A 1 93 ? 11.392 9.232 -17.169 1.00 63.72 93 PRO A N 1
ATOM 745 C CA . PRO A 1 93 ? 12.292 10.256 -16.667 1.00 63.72 93 PRO A CA 1
ATOM 746 C C . PRO A 1 93 ? 13.712 9.699 -16.726 1.00 63.72 93 PRO A C 1
ATOM 748 O O . PRO A 1 93 ? 14.058 8.827 -15.937 1.00 63.72 93 PRO A O 1
ATOM 751 N N . ARG A 1 94 ? 14.526 10.187 -17.670 1.00 58.50 94 ARG A N 1
ATOM 752 C CA . ARG A 1 94 ? 15.955 9.875 -17.712 1.00 58.50 94 ARG A CA 1
ATOM 753 C C . ARG A 1 94 ? 16.558 10.447 -16.443 1.00 58.50 94 ARG A C 1
ATOM 755 O O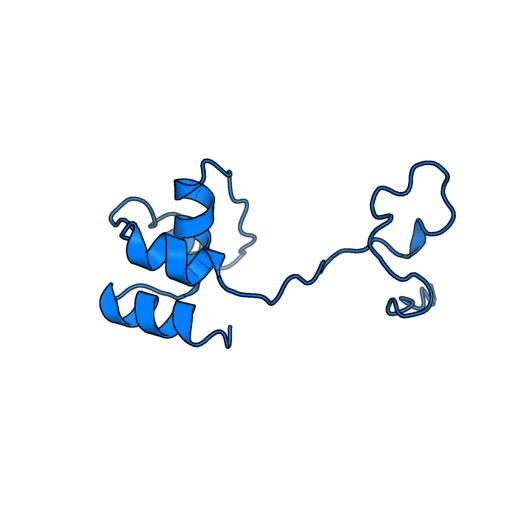 . ARG A 1 94 ? 16.742 11.662 -16.338 1.00 58.50 94 ARG A O 1
ATOM 762 N N . SER A 1 95 ? 16.832 9.594 -15.470 1.00 58.34 95 SER A N 1
ATOM 763 C CA . SER A 1 95 ? 17.694 9.942 -14.363 1.00 58.34 95 SER A CA 1
ATOM 764 C C . SER A 1 95 ? 19.047 10.270 -14.984 1.00 58.34 95 SER A C 1
ATOM 766 O O . SER A 1 95 ? 19.813 9.422 -15.433 1.00 58.34 95 SER A O 1
ATOM 768 N N . ALA A 1 96 ? 19.298 11.567 -15.140 1.00 44.84 96 ALA A N 1
ATOM 769 C CA . ALA A 1 96 ? 20.601 12.060 -15.510 1.00 44.84 96 ALA A CA 1
ATOM 770 C C . ALA A 1 96 ? 21.533 11.703 -14.350 1.00 44.84 96 ALA A C 1
ATOM 772 O O . ALA A 1 96 ? 21.680 12.469 -13.399 1.00 44.84 96 ALA A O 1
ATOM 773 N N . LEU A 1 97 ? 22.150 10.525 -14.422 1.00 41.94 97 LEU A N 1
ATOM 774 C CA . LEU A 1 97 ? 23.383 10.209 -13.720 1.00 41.94 97 LEU A CA 1
ATOM 775 C C . LEU A 1 97 ? 24.465 11.166 -14.246 1.00 41.94 97 LEU A C 1
ATOM 777 O O . LEU A 1 97 ? 25.330 10.801 -15.035 1.00 41.94 97 LEU A O 1
ATOM 781 N N . ARG A 1 98 ? 24.421 12.429 -13.804 1.00 37.69 98 ARG A N 1
ATOM 782 C CA . ARG A 1 98 ? 25.642 13.204 -13.595 1.00 37.69 98 ARG A CA 1
ATOM 783 C C . ARG A 1 98 ? 26.272 12.646 -12.329 1.00 37.69 98 ARG A C 1
ATOM 785 O O . ARG A 1 98 ? 26.022 13.130 -11.231 1.00 37.69 98 ARG A O 1
ATOM 792 N N . LEU A 1 99 ? 27.042 11.580 -12.507 1.00 36.75 99 LEU A N 1
ATOM 793 C CA . LEU A 1 99 ? 28.126 11.262 -11.591 1.00 36.75 99 LEU A CA 1
ATOM 794 C C . LEU A 1 99 ? 29.135 12.413 -11.722 1.00 36.75 99 LEU A C 1
ATOM 796 O O . LEU A 1 99 ? 29.812 12.531 -12.744 1.00 36.75 99 LEU A O 1
ATOM 800 N N . HIS A 1 100 ? 29.133 13.307 -10.736 1.00 40.47 100 HIS A N 1
ATOM 801 C CA . HIS A 1 100 ? 30.261 14.175 -10.413 1.00 40.47 100 HIS A CA 1
ATOM 802 C C . HIS A 1 100 ? 30.946 13.602 -9.179 1.00 40.47 100 HIS A C 1
ATOM 804 O O . HIS A 1 100 ? 30.206 13.143 -8.277 1.00 40.47 100 HIS A O 1
#

Foldseek 3Di:
DPDVLLVVVCVVVVADSLLSVLQLCVVVVHHDDDDDPDPVVVVSNVPNPVDHDDPVSSVVVVPPPDDDDPDQVLVCPPPPVRPCPVDPNVPDPPPPPPPD

pLDDT: mean 88.96, std 14.62, range [36.75, 98.44]

Sequence (100 aa):
MTEPIVKKIAAKHQITPAQVLLRHLTQHGISAIPKSISPDRVIENISIFHFKLSPDEMKELDSVKTRIRLFVFDFAFGHPYFPHDDVDQAQAPRSALRLH

Secondary structure (DSSP, 8-state):
---HHHHHHHHHHT--HHHHHHHHHHHTT---------HHHHHHHHTTSS----HHHHHHHHT------S---GGGTT-TT-S-TTS-TTTS--------

Organism: Parelaphostrongylus tenuis (NCBI:txid148309)

Radius of gyration: 17.36 Å; Cα contacts (8 Å, |Δi|>4): 59; chains: 1; bounding box: 47×27×40 Å

Solvent-accessible surface area (backbone atoms only — not comparable to full-atom values): 6745 Å² total; per-residue (Å²): 139,83,58,65,67,51,50,54,53,12,61,75,71,74,51,50,53,65,31,50,54,53,35,52,39,47,75,72,71,38,91,80,84,84,88,69,90,50,67,68,54,49,54,48,64,67,65,36,79,89,62,80,80,50,75,65,54,48,53,56,61,67,66,57,79,85,79,77,80,88,80,75,63,67,94,45,67,90,46,98,78,54,90,57,87,86,58,61,73,90,74,50,81,76,78,77,80,74,82,126

Mean predicted aligned error: 6.01 Å